Protein AF-A0A2M7CP82-F1 (afdb_monomer_lite)

Sequence (116 aa):
MDRRLREQTNRNSGNSSQPPSSDGPGVVQRKGAEKKGSGRKRGGQFGHPGTQRKLVPVEELKAQHDLKPVTCRGCGENLSGADLHPYRHQVAEIPPVKVEVTEYRLHAITCPTCGT

Secondary structure (DSSP, 8-state):
--HHHHHHHT--TTTSS--GGGPPTT--------PPP--PPSSSPTTPPP--PPPPPGGG-S-------SB-TTT-PBP----SSPPP----PPP-PPPP-----------TTT--

Structure (mmCIF, N/CA/C/O backbone):
data_AF-A0A2M7CP82-F1
#
_entry.id   AF-A0A2M7CP82-F1
#
loop_
_atom_site.group_PDB
_atom_site.id
_atom_site.type_symbol
_atom_site.label_atom_id
_atom_site.label_alt_id
_atom_site.label_comp_id
_atom_site.label_asym_id
_atom_site.label_entity_id
_atom_site.label_seq_id
_atom_site.pdbx_PDB_ins_code
_atom_site.Cartn_x
_atom_site.Cartn_y
_atom_site.Cartn_z
_atom_site.occupancy
_atom_site.B_iso_or_equiv
_atom_site.auth_seq_id
_atom_site.auth_comp_id
_atom_site.auth_asym_id
_atom_site.auth_atom_id
_atom_site.pdbx_PDB_model_num
ATOM 1 N N . MET A 1 1 ? -34.824 64.194 -11.250 1.00 56.75 1 MET A N 1
ATOM 2 C CA . MET A 1 1 ? -34.739 62.718 -11.326 1.00 56.75 1 MET A CA 1
ATOM 3 C C . MET A 1 1 ? -34.384 62.185 -9.952 1.00 56.75 1 MET A C 1
ATOM 5 O O . MET A 1 1 ? -33.423 62.673 -9.372 1.00 56.75 1 MET A O 1
ATOM 9 N N . ASP A 1 2 ? -35.184 61.259 -9.429 1.00 79.00 2 ASP A N 1
ATOM 10 C CA . ASP A 1 2 ? -35.108 60.767 -8.050 1.00 79.00 2 ASP A CA 1
ATOM 11 C C . ASP A 1 2 ? -33.816 59.964 -7.799 1.00 79.00 2 ASP A C 1
ATOM 13 O O . ASP A 1 2 ? -33.508 59.004 -8.514 1.00 79.00 2 ASP A O 1
ATOM 17 N N . ARG A 1 3 ? -33.033 60.377 -6.796 1.00 76.44 3 ARG A N 1
ATOM 18 C CA . ARG A 1 3 ? -31.750 59.762 -6.423 1.00 76.44 3 ARG A CA 1
ATOM 19 C C . ARG A 1 3 ? -31.922 58.290 -6.038 1.00 76.44 3 ARG A C 1
ATOM 21 O O . ARG A 1 3 ? -31.074 57.468 -6.382 1.00 76.44 3 ARG A O 1
ATOM 28 N N . ARG A 1 4 ? -33.041 57.950 -5.395 1.00 78.88 4 ARG A N 1
ATOM 29 C CA . ARG A 1 4 ? -33.331 56.595 -4.919 1.00 78.88 4 ARG A CA 1
ATOM 30 C C . ARG A 1 4 ? -33.471 55.598 -6.068 1.00 78.88 4 ARG A C 1
ATOM 32 O O . ARG A 1 4 ? -33.048 54.452 -5.943 1.00 78.88 4 ARG A O 1
ATOM 39 N N . LEU A 1 5 ? -34.025 56.036 -7.199 1.00 75.81 5 LEU A N 1
ATOM 40 C CA . LEU A 1 5 ? -34.206 55.184 -8.374 1.00 75.81 5 LEU A CA 1
ATOM 41 C C . LEU A 1 5 ? -32.858 54.821 -9.011 1.00 75.81 5 LEU A C 1
ATOM 43 O O . LEU A 1 5 ? -32.626 53.665 -9.346 1.00 75.81 5 LEU A O 1
ATOM 47 N N . ARG A 1 6 ? -31.937 55.789 -9.095 1.00 77.62 6 ARG A N 1
ATOM 48 C CA . ARG A 1 6 ? -30.579 55.569 -9.625 1.00 77.62 6 ARG A CA 1
ATOM 49 C C . ARG A 1 6 ? -29.761 54.615 -8.757 1.00 77.62 6 ARG A C 1
ATOM 51 O O . ARG A 1 6 ? -28.989 53.815 -9.277 1.00 77.62 6 ARG A O 1
ATOM 58 N N . GLU A 1 7 ? -29.929 54.698 -7.438 1.00 76.12 7 GLU A N 1
ATOM 59 C CA . GLU A 1 7 ? -29.275 53.790 -6.491 1.00 76.12 7 GLU A CA 1
ATOM 60 C C . GLU A 1 7 ? -29.809 52.356 -6.621 1.00 76.12 7 GLU A C 1
ATOM 62 O O . GLU A 1 7 ? -29.030 51.416 -6.504 1.00 76.12 7 GLU A O 1
ATOM 67 N N . GLN A 1 8 ? -31.098 52.165 -6.929 1.00 76.06 8 GLN A N 1
ATOM 68 C CA . GLN A 1 8 ? -31.663 50.833 -7.181 1.00 76.06 8 GLN A CA 1
ATOM 69 C C . GLN A 1 8 ? -31.170 50.222 -8.495 1.00 76.06 8 GLN A C 1
ATOM 71 O O . GLN A 1 8 ? -30.839 49.040 -8.517 1.00 76.06 8 GLN A O 1
ATOM 76 N N . THR A 1 9 ? -31.076 51.010 -9.569 1.00 76.62 9 THR A N 1
ATOM 77 C CA . THR A 1 9 ? -30.658 50.502 -10.888 1.00 76.62 9 THR A CA 1
ATOM 78 C C . THR A 1 9 ? -29.163 50.200 -10.985 1.00 76.62 9 THR A C 1
ATOM 80 O O . THR A 1 9 ? -28.764 49.401 -11.823 1.00 76.62 9 THR A O 1
ATOM 83 N N . ASN A 1 10 ? -28.327 50.812 -10.139 1.00 75.88 10 ASN A N 1
ATOM 84 C CA . ASN A 1 10 ? -26.870 50.621 -10.148 1.00 75.88 10 ASN A CA 1
ATOM 85 C C . ASN A 1 10 ? -26.371 49.561 -9.149 1.00 75.88 10 ASN A C 1
ATOM 87 O O . ASN A 1 10 ? -25.162 49.454 -8.925 1.00 75.88 10 ASN A O 1
ATOM 91 N N . ARG A 1 11 ? -27.270 48.797 -8.518 1.00 77.94 11 ARG A N 1
ATOM 92 C CA . ARG A 1 11 ? -26.891 47.712 -7.605 1.00 77.94 11 ARG A CA 1
ATOM 93 C C . ARG A 1 11 ? -26.330 46.515 -8.367 1.00 77.94 11 ARG A C 1
ATOM 95 O O . ARG A 1 11 ? -26.928 46.049 -9.328 1.00 77.94 11 ARG A O 1
ATOM 102 N N . ASN A 1 12 ? -25.192 46.015 -7.903 1.00 79.94 12 ASN A N 1
ATOM 103 C CA . ASN A 1 12 ? -24.577 44.768 -8.346 1.00 79.94 12 ASN A CA 1
ATOM 104 C C . ASN A 1 12 ? -23.853 44.095 -7.172 1.00 79.94 12 ASN A C 1
ATOM 106 O O . ASN A 1 12 ? -23.726 44.667 -6.081 1.00 79.94 12 ASN A O 1
ATOM 110 N N . SER A 1 13 ? -23.346 42.887 -7.383 1.00 77.69 13 SER A N 1
ATOM 111 C CA . SER A 1 13 ? -22.612 42.121 -6.373 1.00 77.69 13 SER A CA 1
ATOM 112 C C . SER A 1 13 ? -21.399 42.859 -5.797 1.00 77.69 13 SER A C 1
ATOM 114 O O . SER A 1 13 ? -21.049 42.674 -4.632 1.00 77.69 13 SER A O 1
ATOM 116 N N . GLY A 1 14 ? -20.798 43.767 -6.570 1.00 74.88 14 GLY A N 1
ATOM 117 C CA . GLY A 1 14 ? -19.651 44.570 -6.154 1.00 74.88 14 GLY A CA 1
ATOM 118 C C . GLY A 1 14 ? -19.967 45.708 -5.180 1.00 74.88 14 GLY A C 1
ATOM 119 O O . GLY A 1 14 ? -19.045 46.196 -4.528 1.00 74.88 14 GLY A O 1
ATOM 120 N N . ASN A 1 15 ? -21.225 46.153 -5.070 1.00 77.12 15 ASN A N 1
ATOM 121 C CA . ASN A 1 15 ? -21.602 47.307 -4.240 1.00 77.12 15 ASN A CA 1
ATOM 122 C C . ASN A 1 15 ? -22.815 47.084 -3.320 1.00 77.12 15 ASN A C 1
ATOM 124 O O . ASN A 1 15 ? -23.205 48.012 -2.612 1.00 77.12 15 ASN A O 1
ATOM 128 N N . SER A 1 16 ? -23.427 45.893 -3.326 1.00 72.56 16 SER A N 1
A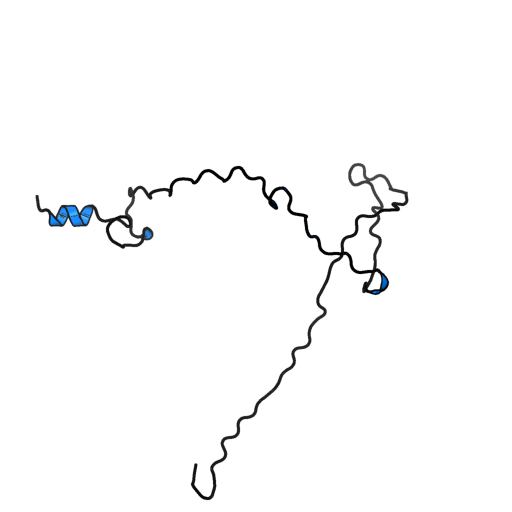TOM 129 C CA . SER A 1 16 ? -24.718 45.683 -2.652 1.00 72.56 16 SER A CA 1
ATOM 130 C C . SER A 1 16 ? -24.855 44.400 -1.828 1.00 72.56 16 SER A C 1
ATOM 132 O O . SER A 1 16 ? -25.967 44.060 -1.431 1.00 72.56 16 SER A O 1
ATOM 134 N N . SER A 1 17 ? -23.751 43.702 -1.531 1.00 77.56 17 SER A N 1
ATOM 135 C CA . SER A 1 17 ? -23.733 42.432 -0.771 1.00 77.56 17 SER A CA 1
ATOM 136 C C . SER A 1 17 ? -24.609 41.313 -1.362 1.00 77.56 17 SER A C 1
ATOM 138 O O . SER A 1 17 ? -24.803 40.280 -0.727 1.00 77.56 17 SER A O 1
ATOM 140 N N . GLN A 1 18 ? -25.133 41.501 -2.575 1.00 81.00 18 GLN A N 1
ATOM 141 C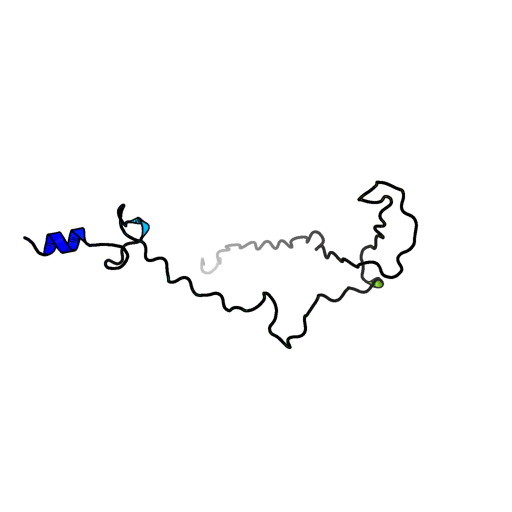 CA . GLN A 1 18 ? -25.873 40.494 -3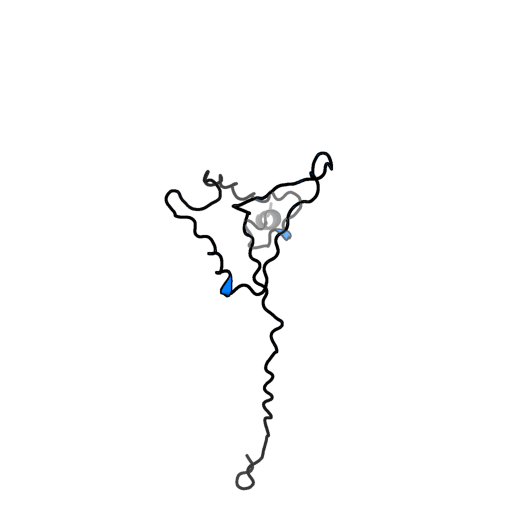.324 1.00 81.00 18 GLN A CA 1
ATOM 142 C C . GLN A 1 18 ? -24.899 39.503 -3.972 1.00 81.00 18 GLN A C 1
ATOM 144 O O . GLN A 1 18 ? -23.777 39.881 -4.323 1.00 81.00 18 GLN A O 1
ATOM 149 N N . PRO A 1 19 ? -25.295 38.233 -4.147 1.00 79.19 19 PRO A N 1
ATOM 150 C CA . PRO A 1 19 ? -24.444 37.266 -4.817 1.00 79.19 19 PRO A CA 1
ATOM 151 C C . PRO A 1 19 ? -24.280 37.627 -6.307 1.00 79.19 19 PRO A C 1
ATOM 153 O O . PRO A 1 19 ? -25.221 38.127 -6.923 1.00 79.19 19 PRO A O 1
ATOM 156 N N . PRO A 1 20 ? -23.122 37.327 -6.924 1.00 75.88 20 PRO A N 1
ATOM 157 C CA . PRO A 1 20 ? -22.853 37.608 -8.341 1.00 75.88 20 PRO A CA 1
ATOM 158 C C . PRO A 1 20 ? -23.798 36.887 -9.310 1.00 75.88 20 PRO A C 1
ATOM 160 O O . PRO A 1 20 ? -23.948 37.309 -10.450 1.00 75.88 20 PRO A O 1
ATOM 163 N N . SER A 1 21 ? -24.487 35.833 -8.864 1.00 74.88 21 SER A N 1
ATOM 164 C CA . SER A 1 21 ? -25.554 35.175 -9.629 1.00 74.88 21 SER A CA 1
ATOM 165 C C . SER A 1 21 ? -26.790 36.054 -9.849 1.00 74.88 21 SER A C 1
ATOM 167 O O . SER A 1 21 ? -27.584 35.762 -10.736 1.00 74.88 21 SER A O 1
ATOM 169 N N . SER A 1 22 ? -26.970 37.094 -9.031 1.00 80.56 22 SER A N 1
ATOM 170 C CA . SER A 1 22 ? -28.077 38.050 -9.133 1.00 80.56 22 SER A CA 1
ATOM 171 C C . SER A 1 22 ? -27.745 39.252 -10.021 1.00 80.56 22 SER A C 1
ATOM 173 O O . SER A 1 22 ? -28.596 40.118 -10.215 1.00 80.56 22 SER A O 1
ATOM 175 N N . ASP A 1 23 ? -26.522 39.322 -10.555 1.00 80.25 23 ASP A N 1
ATOM 176 C CA . ASP A 1 23 ? -26.122 40.371 -11.485 1.00 80.25 23 ASP A CA 1
ATOM 177 C C . ASP A 1 23 ? -26.811 40.176 -12.847 1.00 80.25 23 ASP A C 1
ATOM 179 O O . ASP A 1 23 ? -26.793 39.090 -13.427 1.00 80.25 23 ASP A O 1
ATOM 183 N N . GLY A 1 24 ? -27.420 41.241 -13.375 1.00 73.94 24 GLY A N 1
ATOM 184 C CA . GLY A 1 24 ? -28.103 41.210 -14.668 1.00 73.94 24 GLY A CA 1
ATOM 185 C C . GLY A 1 24 ? -27.156 41.092 -15.876 1.00 73.94 24 GLY A C 1
ATOM 186 O O . GLY A 1 24 ? -25.948 41.337 -15.769 1.00 73.94 24 GLY A O 1
ATOM 187 N N . PRO A 1 25 ? -27.694 40.763 -17.065 1.00 66.69 25 PRO A N 1
ATOM 188 C CA . PRO A 1 25 ? -26.915 40.722 -18.299 1.00 66.69 25 PRO A CA 1
ATOM 189 C C . PRO A 1 25 ? -26.287 42.097 -18.583 1.00 66.69 25 PRO A C 1
ATOM 191 O O . PRO A 1 25 ? -26.987 43.101 -18.682 1.00 66.69 25 PRO A O 1
ATOM 194 N N . GLY A 1 26 ? -24.955 42.142 -18.690 1.00 67.44 26 GLY A N 1
ATOM 195 C CA . GLY A 1 26 ? -24.178 43.373 -18.909 1.00 67.44 26 GLY A CA 1
ATOM 196 C C . GLY A 1 26 ? -23.334 43.828 -17.713 1.00 67.44 26 GLY A C 1
ATOM 197 O O . GLY A 1 26 ? -22.490 44.711 -17.871 1.00 67.44 26 GLY A O 1
ATOM 198 N N . VAL A 1 27 ? -23.483 43.208 -16.536 1.00 72.00 27 VAL A N 1
ATOM 199 C CA . VAL A 1 27 ? -22.563 43.444 -15.415 1.00 72.00 27 VAL A CA 1
ATOM 200 C C . VAL A 1 27 ? -21.216 42.790 -15.724 1.00 72.00 27 VAL A C 1
ATOM 202 O O . VAL A 1 27 ? -21.087 41.567 -15.794 1.00 72.00 27 VAL A O 1
ATOM 205 N N . VAL A 1 28 ? -20.187 43.617 -15.914 1.00 68.50 28 VAL A N 1
ATOM 206 C CA . VAL A 1 28 ? -18.815 43.144 -16.106 1.00 68.50 28 VAL A CA 1
ATOM 207 C C . VAL A 1 28 ? -18.321 42.568 -14.783 1.00 68.50 28 VAL A C 1
ATOM 209 O O . VAL A 1 28 ? -17.926 43.304 -13.877 1.00 68.50 28 VAL A O 1
ATOM 212 N N . GLN A 1 29 ? -18.330 41.240 -14.679 1.00 66.62 29 GLN A N 1
ATOM 213 C CA . GLN A 1 29 ? -17.653 40.538 -13.596 1.00 66.62 29 GLN A CA 1
ATOM 214 C C . GLN A 1 29 ? -16.186 40.966 -13.613 1.00 66.62 29 GLN A C 1
ATOM 216 O O . GLN A 1 29 ? -15.489 40.792 -14.620 1.00 66.62 29 GLN A O 1
ATOM 221 N N . ARG A 1 30 ? -15.706 41.562 -12.515 1.00 64.50 30 ARG A N 1
ATOM 222 C CA . ARG A 1 30 ? -14.283 41.873 -12.370 1.00 64.50 30 ARG A CA 1
ATOM 223 C C . ARG A 1 30 ? -13.546 40.542 -12.362 1.00 64.50 30 ARG A C 1
ATOM 225 O O . ARG A 1 30 ? -13.477 39.884 -11.329 1.00 64.50 30 ARG A O 1
ATOM 232 N N . LYS A 1 31 ? -13.005 40.137 -13.515 1.00 63.56 31 LYS A N 1
ATOM 233 C CA . LYS A 1 31 ? -12.017 39.062 -13.578 1.00 63.56 31 LYS A CA 1
ATOM 234 C C . LYS A 1 31 ? -10.917 39.481 -12.614 1.00 63.56 31 LYS A C 1
ATOM 236 O O . LYS A 1 31 ? -10.271 40.506 -12.836 1.00 63.56 31 LYS A O 1
ATOM 241 N N . GLY A 1 32 ? -10.802 38.778 -11.486 1.00 61.69 32 GLY A N 1
ATOM 242 C CA . GLY A 1 32 ? -9.743 39.043 -10.520 1.00 61.69 32 GLY A CA 1
ATOM 243 C C . GLY A 1 32 ? -8.432 39.102 -11.290 1.00 61.69 32 GLY A C 1
ATOM 244 O O . GLY A 1 32 ? -8.218 38.247 -12.149 1.00 61.69 32 GLY A O 1
ATOM 245 N N . ALA A 1 33 ? -7.631 40.148 -11.059 1.00 65.00 33 ALA A N 1
ATOM 246 C CA . ALA A 1 33 ? -6.396 40.374 -11.800 1.00 65.00 33 ALA A CA 1
ATOM 247 C C . ALA A 1 33 ? -5.643 39.047 -11.925 1.00 65.00 33 ALA A C 1
ATOM 249 O O . ALA A 1 33 ? -5.339 38.421 -10.905 1.00 65.00 33 ALA A O 1
ATOM 250 N N . GLU A 1 34 ? -5.420 38.592 -13.161 1.00 64.31 34 GLU A N 1
ATOM 251 C CA . GLU A 1 34 ? -4.700 37.354 -13.430 1.00 64.31 34 GLU A CA 1
ATOM 252 C C . GLU A 1 34 ? -3.314 37.498 -12.804 1.00 64.31 34 GLU A C 1
ATOM 254 O O . GLU A 1 34 ? -2.438 38.206 -13.308 1.00 64.31 34 GLU A O 1
ATOM 259 N N . LYS A 1 35 ? -3.132 36.902 -11.622 1.00 68.75 35 LYS A N 1
ATOM 260 C CA . LYS A 1 35 ? -1.850 36.940 -10.929 1.00 68.75 35 LYS A CA 1
ATOM 261 C C . LYS A 1 35 ? -0.860 36.226 -11.836 1.00 68.75 35 LYS A C 1
ATOM 263 O O . LYS A 1 35 ? -1.032 35.040 -12.117 1.00 68.75 35 LYS A O 1
ATOM 268 N N . LYS A 1 36 ? 0.171 36.944 -12.292 1.00 72.12 36 LYS A N 1
ATOM 269 C CA . LYS A 1 36 ? 1.277 36.339 -13.039 1.00 72.12 36 LYS A CA 1
ATOM 270 C C . LYS A 1 36 ? 1.798 35.154 -12.226 1.00 72.12 36 LYS A C 1
ATOM 272 O O . LYS A 1 36 ? 2.084 35.296 -11.035 1.00 72.12 36 LYS A O 1
ATOM 277 N N . GLY A 1 37 ? 1.867 33.983 -12.858 1.00 70.06 37 GLY A N 1
ATOM 278 C CA . GLY A 1 37 ? 2.412 32.786 -12.227 1.00 70.06 37 GLY A CA 1
ATOM 279 C C . GLY A 1 37 ? 3.814 33.067 -11.688 1.00 70.06 37 GLY A C 1
ATOM 280 O O . GLY A 1 37 ? 4.546 33.882 -12.243 1.00 70.06 37 GLY A O 1
ATOM 281 N N . SER A 1 38 ? 4.206 32.389 -10.612 1.00 74.44 38 SER A N 1
ATOM 282 C CA . SER A 1 38 ? 5.454 32.658 -9.878 1.00 74.44 38 SER A CA 1
ATOM 283 C C . SER A 1 38 ? 6.750 32.468 -10.685 1.00 74.44 38 SER A C 1
ATOM 285 O O . SER A 1 38 ? 7.833 32.637 -10.132 1.00 74.44 38 SER A O 1
ATOM 287 N N . GLY A 1 39 ? 6.668 32.048 -11.953 1.00 79.38 39 GLY A N 1
ATOM 288 C CA . GLY A 1 39 ? 7.810 31.701 -12.805 1.00 79.38 39 GLY A CA 1
ATOM 289 C C . GLY A 1 39 ? 8.570 30.451 -12.350 1.00 79.38 39 GLY A C 1
ATOM 290 O O . GLY A 1 39 ? 9.509 30.023 -13.015 1.00 79.38 39 GLY A O 1
ATOM 291 N N . ARG A 1 40 ? 8.179 29.841 -11.224 1.00 79.81 40 ARG A N 1
ATOM 292 C CA . ARG A 1 40 ? 8.851 28.664 -10.674 1.00 79.81 40 ARG A CA 1
ATOM 293 C C . ARG A 1 40 ? 8.451 27.420 -11.455 1.00 79.81 40 ARG A C 1
ATOM 295 O O . ARG A 1 40 ? 7.270 27.194 -11.724 1.00 79.81 40 ARG A O 1
ATOM 302 N N . LYS A 1 41 ? 9.445 26.587 -11.775 1.00 77.75 41 LYS A N 1
ATOM 303 C CA . LYS A 1 41 ? 9.198 25.232 -12.278 1.00 77.75 41 LYS A CA 1
ATOM 304 C C . LYS A 1 41 ? 8.379 24.462 -11.240 1.00 77.75 41 LYS A C 1
ATOM 306 O O . LYS A 1 41 ? 8.551 24.654 -10.037 1.00 77.75 41 LYS A O 1
ATOM 311 N N . ARG A 1 42 ? 7.479 23.599 -11.713 1.00 78.50 42 ARG A N 1
ATOM 312 C CA . ARG A 1 42 ? 6.730 22.683 -10.845 1.00 78.50 42 ARG A CA 1
ATOM 313 C C . ARG A 1 42 ? 7.727 21.750 -10.144 1.00 78.50 42 ARG A C 1
ATOM 315 O O . ARG A 1 42 ? 8.580 21.183 -10.819 1.00 78.50 42 ARG A O 1
ATOM 322 N N . GLY A 1 43 ? 7.616 21.598 -8.826 1.00 81.25 43 GLY A N 1
ATOM 323 C CA . GLY A 1 43 ? 8.486 20.728 -8.029 1.00 81.25 43 GLY A CA 1
ATOM 324 C C . GLY A 1 43 ? 8.988 21.386 -6.744 1.00 81.25 43 GLY A C 1
ATOM 325 O O . GLY A 1 43 ? 8.567 22.489 -6.390 1.00 81.25 43 GLY A O 1
ATOM 326 N N . GLY A 1 44 ? 9.878 20.678 -6.043 1.00 82.19 44 GLY A N 1
ATOM 327 C CA . GLY A 1 44 ? 10.566 21.191 -4.859 1.00 82.19 44 GLY A CA 1
ATOM 328 C C . GLY A 1 44 ? 11.411 22.429 -5.169 1.00 82.19 44 GLY A C 1
ATOM 329 O O . GLY A 1 4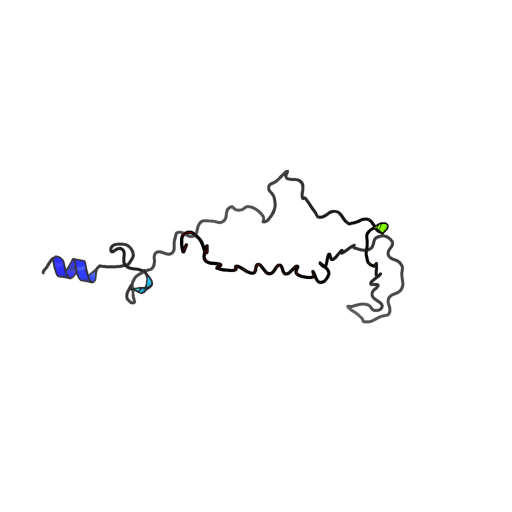4 ? 11.778 22.688 -6.317 1.00 82.19 44 GLY A O 1
ATOM 330 N N . GLN A 1 45 ? 11.710 23.217 -4.138 1.00 85.12 45 GLN A N 1
ATOM 331 C CA . GLN A 1 45 ? 12.608 24.361 -4.281 1.00 85.12 45 GLN A CA 1
ATOM 332 C C . GLN A 1 45 ? 14.040 23.889 -4.583 1.00 85.12 45 GLN A C 1
ATOM 334 O O . GLN A 1 45 ? 14.435 22.773 -4.245 1.00 85.12 45 GLN A O 1
ATOM 339 N N . PHE A 1 46 ? 14.832 24.758 -5.209 1.00 80.25 46 PHE A N 1
ATOM 340 C CA . PHE A 1 46 ? 16.243 24.490 -5.478 1.00 80.25 46 PHE A CA 1
ATOM 341 C C . PHE A 1 46 ? 16.992 24.168 -4.173 1.00 80.25 46 PHE A C 1
ATOM 343 O O . PHE A 1 46 ? 16.844 24.886 -3.187 1.00 80.25 46 PHE A O 1
ATOM 350 N N . GLY A 1 47 ? 17.759 23.074 -4.165 1.00 84.69 47 GLY A N 1
ATOM 351 C CA . GLY A 1 47 ? 18.484 22.584 -2.987 1.00 84.69 47 GLY A CA 1
ATOM 352 C C . GLY A 1 47 ? 17.698 21.628 -2.081 1.00 84.69 47 GLY A C 1
ATOM 353 O O . GLY A 1 47 ? 18.292 21.046 -1.179 1.00 84.69 47 GLY A O 1
ATOM 354 N N . HIS A 1 48 ? 16.399 21.410 -2.319 1.00 81.06 48 HIS A N 1
ATOM 355 C CA . HIS A 1 48 ? 15.637 20.425 -1.547 1.00 81.06 48 HIS A CA 1
ATOM 356 C C . HIS A 1 48 ? 15.875 19.011 -2.086 1.00 81.06 48 HIS A C 1
ATOM 358 O O . HIS A 1 48 ? 15.595 18.762 -3.263 1.00 81.06 48 HIS A O 1
ATOM 364 N N . PRO A 1 49 ? 16.358 18.070 -1.254 1.00 83.25 49 PRO A N 1
ATOM 365 C CA . PRO A 1 49 ? 16.507 16.686 -1.671 1.00 83.25 49 PRO A CA 1
ATOM 366 C C . PRO A 1 49 ? 15.127 16.070 -1.912 1.00 83.25 49 PRO A C 1
ATOM 368 O O . PRO A 1 49 ? 14.224 16.148 -1.076 1.00 83.25 49 PRO A O 1
ATOM 371 N N . GLY A 1 50 ? 14.958 15.439 -3.072 1.00 81.50 50 GLY A N 1
ATOM 372 C CA . GLY A 1 50 ? 13.757 14.665 -3.357 1.00 81.50 50 GLY A CA 1
ATOM 373 C C . GLY A 1 50 ? 13.633 13.500 -2.377 1.00 81.50 50 GLY A C 1
ATOM 374 O O . GLY A 1 50 ? 14.600 12.784 -2.130 1.00 81.50 50 GLY A O 1
ATOM 375 N N . THR A 1 51 ? 12.437 13.294 -1.829 1.00 84.50 51 THR A N 1
ATOM 376 C CA . THR A 1 51 ? 12.128 12.101 -1.035 1.00 84.50 51 THR A CA 1
ATOM 377 C C . THR A 1 51 ? 11.258 11.181 -1.875 1.00 84.50 51 THR A C 1
ATOM 379 O O . THR A 1 51 ? 10.203 11.586 -2.358 1.00 84.50 51 THR A O 1
ATOM 382 N N . GLN A 1 52 ? 11.702 9.941 -2.048 1.00 84.31 52 GLN A N 1
ATOM 383 C CA . GLN A 1 52 ? 10.939 8.890 -2.713 1.00 84.31 52 GLN A CA 1
ATOM 384 C C . GLN A 1 52 ? 10.665 7.751 -1.736 1.00 84.31 52 GLN A C 1
ATOM 386 O O . GLN A 1 52 ? 11.409 7.554 -0.771 1.00 84.31 52 GLN A O 1
ATOM 391 N N . ARG A 1 53 ? 9.595 6.990 -1.983 1.00 87.00 53 ARG A N 1
ATOM 392 C CA . ARG A 1 53 ? 9.333 5.764 -1.227 1.00 87.00 53 ARG A CA 1
ATOM 393 C C . ARG A 1 53 ? 10.495 4.799 -1.446 1.00 87.00 53 ARG A C 1
ATOM 395 O O . ARG A 1 53 ? 10.845 4.500 -2.586 1.00 87.00 53 ARG A O 1
ATOM 402 N N . LYS A 1 54 ? 11.103 4.344 -0.350 1.00 90.88 54 LYS A N 1
ATOM 403 C CA . LYS A 1 54 ? 12.118 3.292 -0.402 1.00 90.88 54 LYS A CA 1
ATOM 404 C C . LYS A 1 54 ? 11.449 1.994 -0.836 1.00 90.88 54 LYS A C 1
ATOM 406 O O . LYS A 1 54 ? 10.312 1.729 -0.452 1.00 90.88 54 LYS A O 1
ATOM 411 N N . LEU A 1 55 ? 12.163 1.214 -1.635 1.00 94.75 55 LEU A N 1
ATOM 412 C CA . LEU A 1 55 ? 11.715 -0.118 -2.009 1.00 94.75 55 LEU A CA 1
ATOM 413 C C . LEU A 1 55 ? 11.812 -1.031 -0.788 1.00 94.75 55 LEU A C 1
ATOM 415 O O . LEU A 1 55 ? 12.826 -1.028 -0.091 1.00 94.75 55 LEU A O 1
ATOM 419 N N . VAL A 1 56 ? 10.759 -1.805 -0.565 1.00 95.12 56 VAL A N 1
ATOM 420 C CA . VAL A 1 56 ? 10.708 -2.877 0.428 1.00 95.12 56 VAL A CA 1
ATOM 421 C C . VAL A 1 56 ? 11.689 -3.987 0.004 1.00 95.12 56 VAL A C 1
ATOM 423 O O . VAL A 1 56 ? 11.826 -4.230 -1.210 1.00 95.12 56 VAL A O 1
ATOM 426 N N . PRO A 1 57 ? 12.415 -4.608 0.954 1.00 95.12 57 PRO A N 1
ATOM 427 C CA . PRO A 1 57 ? 13.336 -5.710 0.674 1.00 95.12 57 PRO A CA 1
ATOM 428 C C . PRO A 1 57 ? 12.600 -6.944 0.126 1.00 95.12 57 PRO A C 1
ATOM 430 O O . PRO A 1 57 ? 11.385 -7.068 0.270 1.00 95.12 57 PRO A O 1
ATOM 433 N N . VAL A 1 58 ? 13.318 -7.834 -0.565 1.00 93.44 58 VAL A N 1
ATOM 434 C CA . VAL A 1 58 ? 12.707 -8.962 -1.301 1.00 93.44 58 VAL A CA 1
ATOM 435 C C . VAL A 1 58 ? 12.047 -9.955 -0.345 1.00 93.44 58 VAL A C 1
ATOM 437 O O . VAL A 1 58 ? 11.008 -10.522 -0.663 1.00 93.44 58 VAL A O 1
ATOM 440 N N . GLU A 1 59 ? 12.609 -10.093 0.849 1.00 96.00 59 GLU A N 1
ATOM 441 C CA . GLU A 1 59 ? 12.170 -10.984 1.920 1.00 96.00 59 GLU A CA 1
ATOM 442 C C . GLU A 1 59 ? 10.791 -10.599 2.480 1.00 96.00 59 GLU A C 1
ATOM 444 O O . GLU A 1 59 ? 10.080 -11.442 3.019 1.00 96.00 59 GLU A O 1
ATOM 449 N N . GLU A 1 60 ? 10.397 -9.333 2.329 1.00 95.25 60 GLU A N 1
ATOM 450 C CA . GLU A 1 60 ? 9.107 -8.802 2.783 1.00 95.25 60 GLU A CA 1
ATOM 451 C C . GLU A 1 60 ? 8.064 -8.724 1.652 1.00 95.25 60 GLU A C 1
ATOM 453 O O . GLU A 1 60 ? 6.905 -8.371 1.886 1.00 95.25 60 GLU A O 1
ATOM 458 N N . LEU A 1 61 ? 8.438 -9.042 0.407 1.00 95.25 61 LEU A N 1
ATOM 459 C CA . LEU A 1 61 ? 7.494 -9.035 -0.706 1.00 95.25 61 LEU A CA 1
ATOM 460 C C . LEU A 1 61 ? 6.547 -10.230 -0.618 1.00 95.25 61 LEU A C 1
ATOM 462 O O . LEU A 1 61 ? 6.964 -11.379 -0.521 1.00 95.25 61 LEU A O 1
ATOM 466 N N . LYS A 1 62 ? 5.246 -9.966 -0.777 1.00 95.12 62 LYS A N 1
ATOM 467 C CA . LYS A 1 62 ? 4.243 -11.030 -0.921 1.00 95.12 62 LYS A CA 1
ATOM 468 C C . LYS A 1 62 ? 4.501 -11.906 -2.155 1.00 95.12 62 LYS A C 1
ATOM 470 O O . LYS A 1 62 ? 4.270 -13.110 -2.111 1.00 95.12 62 LYS A O 1
ATOM 475 N N . ALA A 1 63 ? 4.902 -11.290 -3.265 1.00 94.69 63 ALA A N 1
ATOM 476 C CA . ALA A 1 63 ? 5.238 -11.960 -4.516 1.00 94.69 63 ALA A CA 1
ATOM 477 C C . ALA A 1 63 ? 6.127 -11.056 -5.382 1.00 94.69 63 ALA A C 1
ATOM 479 O O . ALA A 1 63 ? 6.053 -9.827 -5.289 1.00 94.69 63 ALA A O 1
ATOM 480 N N . GLN A 1 64 ? 6.928 -11.670 -6.252 1.00 95.44 64 GLN A N 1
ATOM 481 C CA . GLN A 1 64 ? 7.740 -10.998 -7.264 1.00 95.44 64 GLN A CA 1
ATOM 482 C C . GLN A 1 64 ? 7.434 -11.602 -8.639 1.00 95.44 64 GLN A C 1
ATOM 484 O O . GLN A 1 64 ? 7.355 -12.821 -8.781 1.00 95.44 64 GLN A O 1
ATOM 489 N N . HIS A 1 65 ? 7.269 -10.747 -9.650 1.00 95.44 65 HIS A N 1
ATOM 490 C CA . HIS A 1 65 ? 7.002 -11.159 -11.026 1.00 95.44 65 HIS A CA 1
ATOM 491 C C . HIS A 1 65 ? 7.896 -10.381 -11.993 1.00 95.44 65 HIS A C 1
ATOM 493 O O . HIS A 1 65 ? 7.856 -9.150 -12.012 1.00 95.44 65 HIS A O 1
ATOM 499 N N . ASP A 1 66 ? 8.662 -11.095 -12.818 1.00 94.31 66 ASP A N 1
ATOM 500 C CA . ASP A 1 66 ? 9.456 -10.490 -13.887 1.00 94.31 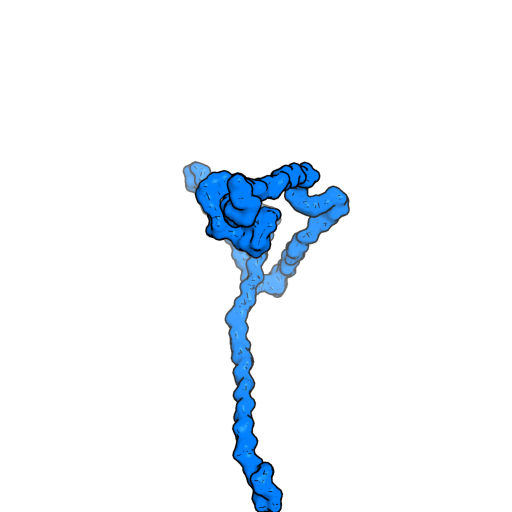66 ASP A CA 1
ATOM 501 C C . ASP A 1 66 ? 8.605 -10.319 -15.146 1.00 94.31 66 ASP A C 1
ATOM 503 O O . ASP A 1 66 ? 8.236 -11.285 -15.816 1.00 94.31 66 ASP A O 1
ATOM 507 N N . LEU A 1 67 ? 8.304 -9.067 -15.487 1.00 93.75 67 LEU A N 1
ATOM 508 C CA . LEU A 1 67 ? 7.511 -8.716 -16.663 1.00 93.75 67 LEU A CA 1
ATOM 509 C C . LEU A 1 67 ? 8.436 -8.365 -17.833 1.00 93.75 67 LEU A C 1
ATOM 511 O O . LEU A 1 67 ? 8.737 -7.197 -18.078 1.00 93.75 67 LEU A O 1
ATOM 515 N N . LYS A 1 68 ? 8.908 -9.389 -18.553 1.00 93.81 68 LYS A N 1
ATOM 516 C CA . LYS A 1 68 ? 9.754 -9.212 -19.743 1.00 93.81 68 LYS A CA 1
ATOM 517 C C . LYS A 1 68 ? 8.896 -9.102 -21.007 1.00 93.81 68 LYS A C 1
ATOM 519 O O . LYS A 1 68 ? 8.041 -9.963 -21.224 1.00 93.81 68 LYS A O 1
ATOM 524 N N . PRO A 1 69 ? 9.108 -8.087 -21.862 1.00 94.75 69 PRO A N 1
ATOM 525 C CA . PRO A 1 69 ? 8.409 -8.014 -23.135 1.00 94.75 69 PRO A CA 1
ATOM 526 C C . PRO A 1 69 ? 8.895 -9.144 -24.047 1.00 94.75 69 PRO A C 1
ATOM 528 O O . PRO A 1 69 ? 10.094 -9.330 -24.232 1.00 94.75 69 PRO A O 1
ATOM 531 N N . VAL A 1 70 ? 7.953 -9.887 -24.625 1.00 95.19 70 VAL A N 1
ATOM 532 C CA . VAL A 1 70 ? 8.252 -10.984 -25.562 1.00 95.19 70 VAL A CA 1
ATOM 533 C C . VAL A 1 70 ? 8.384 -10.504 -27.006 1.00 95.19 70 VAL A C 1
ATOM 535 O O . VAL A 1 70 ? 9.002 -11.176 -27.826 1.00 95.19 70 VAL A O 1
ATOM 538 N N . THR A 1 71 ? 7.831 -9.332 -27.317 1.00 97.31 71 THR A N 1
ATOM 539 C CA . THR A 1 71 ? 7.802 -8.753 -28.663 1.00 97.31 71 THR A CA 1
ATOM 540 C C . THR A 1 71 ? 8.067 -7.255 -28.623 1.00 97.31 71 THR A C 1
ATOM 542 O O . THR A 1 71 ? 7.714 -6.553 -27.669 1.00 97.31 71 THR A O 1
ATOM 545 N N . CYS A 1 72 ? 8.674 -6.741 -29.688 1.00 96.19 72 CYS A N 1
ATOM 546 C CA . CYS A 1 72 ? 8.932 -5.323 -29.859 1.00 96.19 72 CYS A CA 1
ATOM 547 C C . CYS A 1 72 ? 7.616 -4.563 -30.048 1.00 96.19 72 CYS A C 1
ATOM 549 O O . CYS A 1 72 ? 6.830 -4.877 -30.938 1.00 96.19 72 CYS A O 1
ATOM 551 N N . ARG A 1 73 ? 7.394 -3.502 -29.262 1.00 96.19 73 ARG A N 1
ATOM 552 C CA . ARG A 1 73 ? 6.187 -2.664 -29.383 1.00 96.19 73 ARG A CA 1
ATOM 553 C C . ARG A 1 73 ? 6.088 -1.934 -30.733 1.00 96.19 73 ARG A C 1
ATOM 555 O O . ARG A 1 73 ? 4.989 -1.569 -31.130 1.00 96.19 73 ARG A O 1
ATOM 562 N N . GLY A 1 74 ? 7.216 -1.682 -31.402 1.00 97.62 74 GLY A N 1
ATOM 563 C CA . GLY A 1 74 ? 7.265 -0.950 -32.672 1.00 97.62 74 GLY A CA 1
ATOM 564 C C . GLY A 1 74 ? 7.057 -1.837 -33.900 1.00 97.62 74 GLY A C 1
ATOM 565 O O . GLY A 1 74 ? 6.181 -1.556 -34.708 1.00 97.62 74 GLY A O 1
ATOM 566 N N . CYS A 1 75 ? 7.863 -2.894 -34.042 1.00 96.69 75 CYS A N 1
ATOM 567 C CA . CYS A 1 75 ? 7.858 -3.758 -35.230 1.00 96.69 75 CYS A CA 1
ATOM 568 C C . CYS A 1 75 ? 7.239 -5.148 -35.013 1.00 96.69 75 CYS A C 1
ATOM 570 O O . CYS A 1 75 ? 7.014 -5.852 -35.988 1.00 96.69 75 CYS A O 1
ATOM 572 N N . GLY A 1 76 ? 6.967 -5.559 -33.770 1.00 96.31 76 GLY A N 1
ATOM 573 C CA . GLY A 1 76 ? 6.388 -6.870 -33.454 1.00 96.31 76 GLY A CA 1
ATOM 574 C C . GLY A 1 76 ? 7.381 -8.034 -33.379 1.00 96.31 76 GLY A C 1
ATOM 575 O O . GLY A 1 76 ? 7.000 -9.094 -32.894 1.00 96.31 76 GLY A O 1
ATOM 576 N N . GLU A 1 77 ? 8.638 -7.839 -33.782 1.00 97.19 77 GLU A N 1
ATOM 577 C CA . GLU A 1 77 ? 9.677 -8.879 -33.746 1.00 97.19 77 GLU A CA 1
ATOM 578 C C . GLU A 1 77 ? 9.878 -9.452 -32.334 1.00 97.19 77 GLU A C 1
ATOM 580 O O . GLU A 1 77 ? 9.774 -8.721 -31.339 1.00 97.19 77 GLU A O 1
ATOM 585 N N . ASN A 1 78 ? 10.198 -10.744 -32.237 1.00 97.25 78 ASN A N 1
ATOM 586 C CA . ASN A 1 78 ? 10.476 -11.399 -30.962 1.00 97.25 78 ASN A CA 1
ATOM 587 C C . ASN A 1 78 ? 11.700 -10.784 -30.271 1.00 97.25 78 ASN A C 1
ATOM 589 O O . ASN A 1 78 ? 12.753 -10.582 -30.874 1.00 97.25 78 ASN A O 1
ATOM 593 N N . LEU A 1 79 ? 11.565 -10.518 -28.974 1.00 95.81 79 LEU A N 1
ATOM 594 C CA . LEU A 1 79 ? 12.648 -10.009 -28.142 1.00 95.81 79 LEU A CA 1
ATOM 595 C C . LEU A 1 79 ? 13.290 -11.147 -27.351 1.00 95.81 79 LEU A C 1
ATOM 597 O O . LEU A 1 79 ? 12.612 -11.978 -26.750 1.00 95.81 79 LEU A O 1
ATOM 601 N N . SER A 1 80 ? 14.619 -11.138 -27.306 1.00 93.06 80 SER A N 1
ATOM 602 C CA . SER A 1 80 ? 15.430 -12.030 -26.480 1.00 93.06 80 SER A CA 1
ATOM 603 C C . SER A 1 80 ? 16.503 -11.225 -25.757 1.00 93.06 80 SER A C 1
ATOM 605 O O . SER A 1 80 ? 17.089 -10.319 -26.345 1.00 93.06 80 SER A O 1
ATOM 607 N N . GLY A 1 81 ? 16.791 -11.565 -24.503 1.00 90.75 81 GLY A N 1
ATOM 608 C CA . GLY A 1 81 ? 17.844 -10.912 -23.731 1.00 90.75 81 GLY A CA 1
ATOM 609 C C . GLY A 1 81 ? 17.582 -10.931 -22.230 1.00 90.75 81 GLY A C 1
ATOM 610 O O . GLY A 1 81 ? 16.510 -11.327 -21.763 1.00 90.75 81 GLY A O 1
ATOM 611 N N . ALA A 1 82 ? 18.583 -10.495 -21.472 1.00 89.56 82 ALA A N 1
ATOM 612 C CA . ALA A 1 82 ? 18.492 -10.302 -20.034 1.00 89.56 82 ALA A CA 1
ATOM 613 C C . ALA A 1 82 ? 18.753 -8.833 -19.698 1.00 89.56 82 ALA A C 1
ATOM 615 O O . ALA A 1 82 ? 19.709 -8.240 -20.191 1.00 89.56 82 ALA A O 1
ATOM 616 N N . ASP A 1 83 ? 17.905 -8.273 -18.843 1.00 93.06 83 ASP A N 1
ATOM 617 C CA . ASP A 1 83 ? 18.142 -6.991 -18.194 1.00 93.06 83 ASP A CA 1
ATOM 618 C C . ASP A 1 83 ? 18.576 -7.264 -16.751 1.00 93.06 83 ASP A C 1
ATOM 620 O O . ASP A 1 83 ? 17.865 -7.938 -16.004 1.00 93.06 83 ASP A O 1
ATOM 624 N N . LEU A 1 84 ? 19.767 -6.786 -16.386 1.00 93.12 84 LEU A N 1
ATOM 625 C CA . LEU A 1 84 ? 20.338 -6.948 -15.046 1.00 93.12 84 LEU A CA 1
ATOM 626 C C . LEU A 1 84 ? 19.851 -5.869 -14.070 1.00 93.12 84 LEU A C 1
ATOM 628 O O . LEU A 1 84 ? 19.994 -6.034 -12.860 1.00 93.12 84 LEU A O 1
ATOM 632 N N . HIS A 1 85 ? 19.277 -4.773 -14.575 1.00 94.00 85 HIS A N 1
ATOM 633 C CA . HIS A 1 85 ? 18.860 -3.625 -13.773 1.00 94.00 85 HIS A CA 1
ATOM 634 C C . HIS A 1 85 ? 17.424 -3.200 -14.120 1.00 94.00 85 HIS A C 1
ATOM 636 O O . HIS A 1 85 ? 17.203 -2.051 -14.517 1.00 94.00 85 HIS A O 1
ATOM 642 N N . PRO A 1 86 ? 16.431 -4.096 -13.947 1.00 94.56 86 PRO A N 1
ATOM 643 C CA . PRO A 1 86 ? 15.057 -3.795 -14.311 1.00 94.56 86 PRO A CA 1
ATOM 644 C C . PRO A 1 86 ? 14.512 -2.625 -13.494 1.00 94.56 86 PRO A C 1
ATOM 646 O O . PRO A 1 86 ? 14.806 -2.459 -12.305 1.00 94.56 86 PRO A O 1
ATOM 649 N N . TYR A 1 87 ? 13.643 -1.833 -14.121 1.00 94.44 87 TYR A N 1
ATOM 650 C CA . TYR A 1 87 ? 12.852 -0.849 -13.395 1.00 94.44 87 TYR A CA 1
ATOM 651 C C . TYR A 1 87 ? 11.960 -1.553 -12.364 1.00 94.44 87 TYR A C 1
ATOM 653 O O . TYR A 1 87 ? 11.195 -2.459 -12.692 1.00 94.44 87 TYR A O 1
ATOM 661 N N . ARG A 1 88 ? 12.042 -1.118 -11.103 1.00 93.75 88 ARG A N 1
ATOM 662 C CA . ARG A 1 88 ? 11.300 -1.715 -9.987 1.00 93.75 88 ARG A CA 1
ATOM 663 C C . ARG A 1 88 ? 10.080 -0.866 -9.647 1.00 93.75 88 ARG A C 1
ATOM 665 O O . ARG A 1 88 ? 10.216 0.264 -9.184 1.00 93.75 88 ARG A O 1
ATOM 672 N N . HIS A 1 89 ? 8.895 -1.447 -9.811 1.00 94.44 89 HIS A N 1
ATOM 673 C CA . HIS A 1 89 ? 7.625 -0.872 -9.378 1.00 94.44 89 HIS A CA 1
ATOM 674 C C . HIS A 1 89 ? 6.993 -1.768 -8.309 1.00 94.44 89 HIS A C 1
ATOM 676 O O . HIS A 1 89 ? 6.725 -2.937 -8.566 1.00 94.44 89 HIS A O 1
ATOM 682 N N . GLN A 1 90 ? 6.777 -1.230 -7.108 1.00 95.62 90 GLN A N 1
ATOM 683 C CA . GLN A 1 90 ?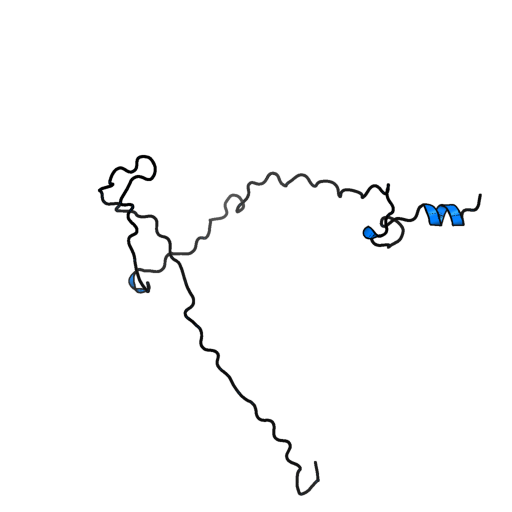 6.131 -1.946 -6.006 1.00 95.62 90 GLN A CA 1
ATOM 684 C C . GLN A 1 90 ? 4.743 -1.361 -5.751 1.00 95.62 90 GLN A C 1
ATOM 686 O O . GLN A 1 90 ? 4.599 -0.150 -5.567 1.00 95.62 90 GLN A O 1
ATOM 691 N N . VAL A 1 91 ? 3.743 -2.238 -5.708 1.00 94.62 91 VAL A N 1
ATOM 692 C CA . VAL A 1 91 ? 2.358 -1.906 -5.362 1.00 94.62 91 VAL A CA 1
ATOM 693 C C . VAL A 1 91 ? 2.070 -2.474 -3.976 1.00 94.62 91 VAL A C 1
ATOM 695 O O . VAL A 1 91 ? 2.337 -3.646 -3.719 1.00 94.62 91 VAL A O 1
ATOM 698 N N . ALA A 1 92 ? 1.550 -1.635 -3.082 1.00 93.75 92 ALA A N 1
ATOM 699 C CA . ALA A 1 92 ? 1.154 -2.029 -1.736 1.00 93.75 92 ALA A CA 1
ATOM 700 C C . ALA A 1 92 ? -0.374 -2.027 -1.649 1.00 93.75 92 ALA A C 1
ATOM 702 O O . ALA A 1 92 ? -0.987 -0.963 -1.595 1.00 93.75 92 ALA A O 1
ATOM 703 N N . GLU A 1 93 ? -0.962 -3.219 -1.648 1.00 93.00 93 GLU A N 1
ATOM 704 C CA . GLU A 1 93 ? -2.398 -3.421 -1.461 1.00 93.00 93 GLU A CA 1
ATOM 705 C C . GLU A 1 93 ? -2.683 -3.771 -0.002 1.00 93.00 93 GLU A C 1
ATOM 707 O O . GLU A 1 93 ? -1.994 -4.603 0.596 1.00 93.00 93 GLU A O 1
ATOM 712 N N . ILE A 1 94 ? -3.718 -3.159 0.570 1.00 93.44 94 ILE A N 1
ATOM 713 C CA . ILE A 1 94 ? -4.201 -3.528 1.901 1.00 93.44 94 ILE A CA 1
ATOM 714 C C . ILE A 1 94 ? -5.115 -4.747 1.717 1.00 93.44 94 ILE A C 1
ATOM 716 O O . ILE A 1 94 ? -6.104 -4.646 0.987 1.00 93.44 94 ILE A O 1
ATOM 720 N N . PRO A 1 95 ? -4.811 -5.910 2.327 1.00 91.81 95 PRO A N 1
ATOM 721 C CA . PRO A 1 95 ? -5.693 -7.065 2.229 1.00 91.81 95 PRO A CA 1
ATOM 722 C C . PRO A 1 95 ? -7.065 -6.733 2.833 1.00 91.81 95 PRO A C 1
ATOM 724 O O . PRO A 1 95 ? -7.149 -5.843 3.681 1.00 91.81 95 PRO A O 1
ATOM 727 N N . PRO A 1 96 ? -8.137 -7.449 2.447 1.00 94.50 96 PRO A N 1
ATOM 728 C CA . PRO A 1 96 ? -9.465 -7.217 3.002 1.00 94.50 96 PRO A CA 1
ATOM 729 C C . PRO A 1 96 ? -9.435 -7.197 4.535 1.00 94.50 96 PRO A C 1
ATOM 731 O O . PRO A 1 96 ? -9.176 -8.216 5.180 1.00 94.50 96 PRO A O 1
ATOM 734 N N . VAL A 1 97 ? -9.673 -6.019 5.110 1.00 94.31 97 VAL A N 1
ATOM 735 C CA . VAL A 1 97 ? -9.706 -5.826 6.559 1.00 94.31 97 VAL A CA 1
ATOM 736 C C . VAL A 1 97 ? -11.057 -6.321 7.056 1.00 94.31 97 VAL A C 1
ATOM 738 O O . VAL A 1 97 ? -12.103 -5.899 6.563 1.00 94.31 97 VAL A O 1
ATOM 741 N N . LYS A 1 98 ? -11.048 -7.234 8.027 1.00 95.56 98 LYS A N 1
ATOM 742 C CA . LYS A 1 98 ? -12.274 -7.647 8.710 1.00 95.56 98 LYS A CA 1
ATOM 743 C C . LYS A 1 98 ? -12.660 -6.559 9.706 1.00 95.56 98 LYS A C 1
ATOM 745 O O . LYS A 1 98 ? -11.825 -6.141 10.500 1.00 95.56 98 LYS A O 1
ATOM 750 N N . VAL A 1 99 ? -13.909 -6.105 9.652 1.00 94.56 99 VAL A N 1
ATOM 751 C CA . VAL A 1 99 ? -14.437 -5.162 10.642 1.00 94.56 99 VAL A CA 1
ATOM 752 C C . VAL A 1 99 ? -14.695 -5.888 11.958 1.00 94.56 99 VAL A C 1
ATOM 754 O O . VAL A 1 99 ? -15.282 -6.970 11.974 1.00 94.56 99 VAL A O 1
ATOM 757 N N . GLU A 1 100 ? -14.259 -5.288 13.058 1.00 96.12 100 GLU A N 1
ATOM 758 C CA . GLU A 1 100 ? -14.651 -5.713 14.397 1.00 96.12 100 GLU A CA 1
ATOM 759 C C . GLU A 1 100 ? -15.981 -5.044 14.742 1.00 96.12 100 GLU A C 1
ATOM 761 O O . GLU A 1 100 ? -16.124 -3.825 14.632 1.00 96.12 100 GLU A O 1
ATOM 766 N N . VAL A 1 101 ? -16.977 -5.847 15.113 1.00 96.62 101 VAL A N 1
ATOM 767 C CA . VAL A 1 101 ? -18.310 -5.360 15.473 1.00 96.62 101 VAL A CA 1
ATOM 768 C C . VAL A 1 101 ? -18.520 -5.602 16.958 1.00 96.62 101 VAL A C 1
ATOM 770 O O . VAL A 1 101 ? -18.544 -6.748 17.403 1.00 96.62 101 VAL A O 1
ATOM 773 N N . THR A 1 102 ? -18.710 -4.520 17.707 1.00 97.44 102 THR A N 1
ATOM 774 C CA . THR A 1 102 ? -19.030 -4.570 19.136 1.00 97.44 102 THR A CA 1
ATOM 775 C C . THR A 1 102 ? -20.462 -4.097 19.341 1.00 97.44 102 THR A C 1
ATOM 777 O O . THR A 1 102 ? -20.790 -2.949 19.041 1.00 97.44 102 THR A O 1
ATOM 780 N N . GLU A 1 103 ? -21.319 -4.979 19.853 1.00 97.31 103 GLU A N 1
ATOM 781 C CA . GLU A 1 103 ? -22.694 -4.644 20.222 1.00 97.31 103 GLU A CA 1
ATOM 782 C C . GLU A 1 103 ? -22.758 -4.265 21.706 1.00 97.31 103 GLU A C 1
ATOM 784 O O . GLU A 1 103 ? -22.392 -5.055 22.576 1.00 97.31 103 GLU A O 1
ATOM 789 N N . TYR A 1 104 ? -23.272 -3.072 22.000 1.00 97.38 104 TYR A N 1
ATOM 790 C CA . TYR A 1 104 ? -23.580 -2.648 23.363 1.00 97.38 104 TYR A CA 1
ATOM 791 C C . TYR A 1 104 ? -25.086 -2.723 23.583 1.00 97.38 104 TYR A C 1
ATOM 793 O O . TYR A 1 104 ? -25.846 -1.925 23.034 1.00 97.38 104 TYR A O 1
ATOM 801 N N . ARG A 1 105 ? -25.516 -3.677 24.410 1.00 96.94 105 ARG A N 1
ATOM 802 C CA . ARG A 1 105 ? -26.916 -3.796 24.823 1.00 96.94 105 ARG A CA 1
ATOM 803 C C . ARG A 1 105 ? -27.145 -2.975 26.075 1.00 96.94 105 ARG A C 1
ATOM 805 O O . ARG A 1 105 ? -26.694 -3.326 27.162 1.00 96.94 105 ARG A O 1
ATOM 812 N N . LEU A 1 106 ? -27.837 -1.860 25.899 1.00 96.38 106 LEU A N 1
ATOM 813 C CA . LEU A 1 106 ? -28.223 -0.988 26.995 1.00 96.38 106 LEU A CA 1
ATOM 814 C C . LEU A 1 106 ? -29.567 -1.462 27.536 1.00 96.38 106 LEU A C 1
ATOM 816 O O . LEU A 1 106 ? -30.590 -1.384 26.858 1.00 96.38 106 LEU A O 1
ATOM 820 N N . HIS A 1 107 ? -29.547 -1.978 28.759 1.00 93.94 107 HIS A N 1
ATOM 821 C CA . HIS A 1 107 ? -30.745 -2.406 29.463 1.00 93.94 107 HIS A CA 1
ATOM 822 C C . HIS A 1 107 ? -31.202 -1.296 30.404 1.00 93.94 107 HIS A C 1
ATOM 824 O O . HIS A 1 107 ? -30.430 -0.826 31.237 1.00 93.94 107 HIS A O 1
ATOM 830 N N . ALA A 1 108 ? -32.467 -0.903 30.286 1.00 92.75 108 ALA A N 1
ATOM 831 C CA . ALA A 1 108 ? -33.126 -0.086 31.291 1.00 92.75 108 ALA A CA 1
ATOM 832 C C . ALA A 1 108 ? -33.766 -1.028 32.316 1.00 92.75 108 ALA A C 1
ATOM 834 O O . ALA A 1 108 ? -34.692 -1.770 31.988 1.00 92.75 108 ALA A O 1
ATOM 835 N N . ILE A 1 109 ? -33.235 -1.033 33.535 1.00 94.50 109 ILE A N 1
ATOM 836 C CA . ILE A 1 109 ? -33.757 -1.816 34.655 1.00 94.50 109 ILE A CA 1
ATOM 837 C C . ILE A 1 109 ? -34.137 -0.821 35.743 1.00 94.50 109 ILE A C 1
ATOM 839 O O . ILE A 1 109 ? -33.297 -0.037 36.170 1.00 94.50 109 ILE A O 1
ATOM 843 N N . THR A 1 110 ? -35.391 -0.859 36.180 1.00 94.88 110 THR A N 1
ATOM 844 C CA . THR A 1 110 ? -35.887 0.003 37.256 1.00 94.88 110 THR A CA 1
ATOM 845 C C . THR A 1 110 ? -35.496 -0.569 38.615 1.00 94.88 110 THR A C 1
ATOM 847 O O . THR A 1 110 ? -35.699 -1.760 38.869 1.00 94.88 110 THR A O 1
ATOM 850 N N . CYS A 1 111 ? -34.968 0.264 39.513 1.00 93.19 111 CYS A N 1
ATOM 851 C CA . CYS A 1 111 ? -34.648 -0.151 40.873 1.00 93.19 111 CYS A CA 1
ATOM 852 C C . CYS A 1 111 ? -35.930 -0.513 41.647 1.00 93.19 111 CYS A C 1
ATOM 854 O O . CYS A 1 111 ? -36.826 0.328 41.761 1.00 93.19 111 CYS A O 1
ATOM 856 N N . PRO A 1 112 ? -36.024 -1.710 42.257 1.00 94.38 112 PRO A N 1
ATOM 857 C CA . PRO A 1 112 ? -37.221 -2.115 42.995 1.00 94.38 112 PRO A CA 1
ATOM 858 C C . PRO A 1 112 ? -37.438 -1.302 44.280 1.00 94.38 112 PRO A C 1
ATOM 860 O O . PRO A 1 112 ? -38.553 -1.251 44.789 1.00 94.38 112 PRO A O 1
ATOM 863 N N . THR A 1 113 ? -36.390 -0.667 44.809 1.00 92.06 113 THR A N 1
ATOM 864 C CA . THR A 1 113 ? -36.443 0.050 46.091 1.00 92.06 113 THR A CA 1
ATOM 865 C C . THR A 1 113 ? -36.835 1.517 45.932 1.00 92.06 113 THR A C 1
ATOM 867 O O . THR A 1 113 ? -37.553 2.048 46.773 1.00 92.06 113 THR A O 1
ATOM 870 N N . CYS A 1 114 ? -36.363 2.191 44.878 1.00 93.81 114 CYS A N 1
ATOM 871 C CA . CYS A 1 114 ? -36.595 3.628 44.675 1.00 93.81 114 CYS A CA 1
ATOM 872 C C . CYS A 1 114 ? -37.317 3.978 43.365 1.00 93.81 114 CYS A C 1
ATOM 874 O O . CYS A 1 114 ? -37.640 5.143 43.158 1.00 93.81 114 CYS A O 1
ATOM 876 N N . GLY A 1 115 ? -37.600 3.000 42.496 1.00 85.19 115 GLY A N 1
ATOM 877 C CA . GLY A 1 115 ? -38.415 3.190 41.290 1.00 85.19 115 GLY A CA 1
ATOM 878 C C . GLY A 1 115 ? -37.748 3.954 40.141 1.00 85.19 115 GLY A C 1
ATOM 879 O O . GLY A 1 115 ? -38.413 4.236 39.148 1.00 85.19 115 GLY A O 1
ATOM 880 N N . THR A 1 116 ? -36.460 4.278 40.262 1.00 72.50 116 THR A N 1
ATOM 881 C CA . THR A 1 116 ? -35.612 4.865 39.205 1.00 72.50 116 THR A CA 1
ATOM 882 C C . THR A 1 116 ? -34.701 3.832 38.583 1.00 72.50 116 THR A C 1
ATOM 884 O O . THR A 1 116 ? -34.188 2.991 39.357 1.00 72.50 116 THR A O 1
#

Radius of gyration: 34.59 Å; chains: 1; bounding box: 59×75×81 Å

pLDDT: mean 85.73, std 10.59, range [56.75, 97.62]

Foldseek 3Di:
DDPVVVVVVPDACVPHVDDNVPDDPPPPDPPPPPPPPPPDDPDDDPPDDDDDDDDDDPVPDPDDDDDDDQADPPPRHGDDDDDPDDDDDDDDDDPDDDDDDDDDDDDDDADPPPRD